Protein AF-A0AAW7R3R9-F1 (afdb_monomer)

Foldseek 3Di:
DKWKKKKKKWFPDQFDKAWKKWFWDPPKWFDPVDVDDFDQAFAPRDRFQWPDWDDDGGMTITTHPGDRGTGIGMGITIMDHPDQWTKTFMDGPDPTFMKIWMDIPPDPQIDIGGGTIDIGGDDD

Sequence (124 aa):
MEYTISFTFRTQSSQDKLSAELVFNAPNYISLTNNDAVQISGSMGATPPLDNLLVQKSQIQVQTHGATGGDTVSVRVSFSTSGSAIGGTMKLLGNTQASVHYQFAGYDNAGTINPGSFSIPLPN

Radius of gyration: 13.72 Å; Cα contacts (8 Å, |Δi|>4): 331; chains: 1; bounding box: 34×26×34 Å

pLDDT: mean 82.8, std 12.93, range [52.44, 97.56]

Solvent-accessible surface area (backbone atoms only — not comparable to full-atom values): 6626 Å² total; per-residue (Å²): 92,78,44,45,35,36,40,35,37,34,37,82,45,36,67,46,46,45,33,38,36,42,39,43,39,84,74,29,31,43,47,74,86,57,88,61,70,70,50,74,44,21,47,93,79,41,77,44,47,70,73,45,78,47,79,50,52,42,36,41,37,43,31,33,76,39,46,88,58,29,46,29,41,34,42,40,43,40,33,36,39,84,67,78,47,51,34,31,37,31,44,64,76,52,92,54,68,54,38,31,38,38,36,38,68,98,51,90,54,58,51,77,44,55,70,39,77,48,73,43,75,59,81,134

Mean predicted aligned error: 6.04 Å

Organism: Burkholderia gladioli (NCBI:txid28095)

Secondary structure (DSSP, 8-state):
-EEEEEEEEEESSTTSPPEEEEEEPTT-EE--SS--------GGGPPP-EEEEEEETTEEEEEE---TT--EEEEEEEEE-SSSEEEEEEEESSSS-EEEEEEETTSS-EEEE-SEEEEEEPP-

Nearest PDB structures (foldseek):
  6m3y-assembly1_A  TM=4.986E-01  e=2.524E-01  Lacticaseibacillus rhamnosus
  1r19-assembly2_B  TM=3.978E-01  e=2.058E-01  Staphylococcus epidermidis
  7a57-assembly1_C  TM=1.421E-01  e=7.753E-01  La Crosse virus L78
  6l7v-assembly1_A  TM=1.979E-01  e=4.865E+00  Trypanosoma cruzi strain CL Brener
  6l7w-assembly1_A  TM=1.476E-01  e=9.443E+00  Trypanosoma cruzi strain CL Brener

Structure (mmCIF, N/CA/C/O backbone):
data_AF-A0AAW7R3R9-F1
#
_entry.id   AF-A0AAW7R3R9-F1
#
loop_
_atom_site.group_PDB
_atom_site.id
_atom_site.type_symbol
_atom_site.label_atom_id
_atom_site.label_alt_id
_atom_site.label_comp_id
_atom_site.label_asym_id
_atom_site.label_entity_id
_atom_site.label_seq_id
_atom_site.pdbx_PDB_ins_code
_atom_site.Cartn_x
_atom_site.Cartn_y
_atom_site.Cartn_z
_atom_site.occupancy
_atom_site.B_iso_or_equiv
_atom_site.auth_seq_id
_atom_site.auth_comp_id
_atom_site.auth_asym_id
_atom_site.auth_atom_id
_atom_site.pdbx_PDB_model_num
ATOM 1 N N . MET A 1 1 ? -13.074 0.586 14.591 1.00 77.62 1 MET A N 1
ATOM 2 C CA . MET A 1 1 ? -13.714 -0.341 13.628 1.00 77.62 1 MET A CA 1
ATOM 3 C C . MET A 1 1 ? -12.620 -1.059 12.867 1.00 77.62 1 MET A C 1
ATOM 5 O O . MET A 1 1 ? -11.547 -0.478 12.719 1.00 77.62 1 MET A O 1
ATOM 9 N N . GLU A 1 2 ? -12.877 -2.289 12.427 1.00 85.31 2 GLU A N 1
ATOM 10 C CA . GLU A 1 2 ? -11.968 -3.021 11.544 1.00 85.31 2 GLU A CA 1
ATOM 11 C C . GLU A 1 2 ? -12.509 -3.013 10.114 1.00 85.31 2 GLU A C 1
ATOM 13 O O . GLU A 1 2 ? -13.698 -3.234 9.893 1.00 85.31 2 GLU A O 1
ATOM 18 N N . TYR A 1 3 ? -11.623 -2.753 9.159 1.00 89.00 3 TYR A N 1
ATOM 19 C CA . TYR A 1 3 ? -11.905 -2.757 7.731 1.00 89.00 3 TYR A CA 1
ATOM 20 C C . TYR A 1 3 ? -10.884 -3.631 7.023 1.00 89.00 3 TYR A C 1
ATOM 22 O O . TYR A 1 3 ? -9.691 -3.503 7.278 1.00 89.00 3 TYR A O 1
ATOM 30 N N . THR A 1 4 ? -11.306 -4.467 6.084 1.00 89.56 4 THR A N 1
ATOM 31 C CA . THR A 1 4 ? -10.358 -5.155 5.203 1.00 89.56 4 THR A CA 1
ATOM 32 C C . THR A 1 4 ? -10.105 -4.296 3.971 1.00 89.56 4 THR A C 1
ATOM 34 O O . THR A 1 4 ? -11.047 -3.878 3.300 1.00 89.56 4 THR A O 1
ATOM 37 N N . ILE A 1 5 ? -8.838 -4.026 3.659 1.00 90.56 5 ILE A N 1
ATOM 38 C CA . ILE A 1 5 ? -8.429 -3.152 2.552 1.00 90.56 5 ILE A CA 1
ATOM 39 C C . ILE A 1 5 ? -7.411 -3.884 1.689 1.00 90.56 5 ILE A C 1
ATOM 41 O O . ILE A 1 5 ? -6.467 -4.488 2.197 1.00 90.56 5 ILE A O 1
ATOM 45 N N . SER A 1 6 ? -7.596 -3.815 0.377 1.00 90.75 6 SER A N 1
ATOM 46 C CA . SER A 1 6 ? -6.632 -4.274 -0.619 1.00 90.75 6 SER A CA 1
ATOM 47 C C . SER A 1 6 ? -5.829 -3.087 -1.150 1.00 90.75 6 SER A C 1
ATOM 49 O O . SER A 1 6 ? -6.402 -2.187 -1.755 1.00 90.75 6 SER A O 1
ATOM 51 N N . PHE A 1 7 ? -4.509 -3.104 -0.961 1.00 91.06 7 PHE A N 1
ATOM 52 C CA . PHE A 1 7 ? -3.555 -2.154 -1.536 1.00 91.06 7 PHE A CA 1
ATOM 53 C C . PHE A 1 7 ? -2.854 -2.783 -2.740 1.00 91.06 7 PHE A C 1
ATOM 55 O O . PHE A 1 7 ? -2.131 -3.760 -2.588 1.00 91.06 7 PHE A O 1
ATOM 62 N N . THR A 1 8 ? -3.055 -2.232 -3.932 1.00 89.88 8 THR A N 1
ATOM 63 C CA . THR A 1 8 ? -2.432 -2.678 -5.182 1.00 89.88 8 THR A CA 1
ATOM 64 C C . THR A 1 8 ? -1.367 -1.682 -5.611 1.00 89.88 8 THR A C 1
ATOM 66 O O . THR A 1 8 ? -1.682 -0.606 -6.120 1.00 89.88 8 THR A O 1
ATOM 69 N N . PHE A 1 9 ? -0.106 -2.039 -5.424 1.00 88.81 9 PHE A N 1
ATOM 70 C CA . PHE A 1 9 ? 1.044 -1.262 -5.866 1.00 88.81 9 PHE A CA 1
ATOM 71 C C . PHE A 1 9 ? 1.239 -1.453 -7.368 1.00 88.81 9 PHE A C 1
ATOM 73 O O . PHE A 1 9 ? 1.183 -2.589 -7.835 1.00 88.81 9 PHE A O 1
ATOM 80 N N . ARG A 1 10 ? 1.434 -0.363 -8.116 1.00 83.88 10 ARG A N 1
ATOM 81 C CA . ARG A 1 10 ? 1.567 -0.376 -9.581 1.00 83.88 10 ARG A CA 1
ATOM 82 C C . ARG A 1 10 ? 2.657 0.587 -10.039 1.00 83.88 10 ARG A C 1
ATOM 84 O O . ARG A 1 10 ? 2.693 1.731 -9.577 1.00 83.88 10 ARG A O 1
ATOM 91 N N . THR A 1 11 ? 3.495 0.156 -10.975 1.00 81.31 11 THR A N 1
ATOM 92 C CA . THR A 1 11 ? 4.391 1.035 -11.744 1.00 81.31 11 THR A CA 1
ATOM 93 C C . THR A 1 11 ? 3.675 1.587 -12.977 1.00 81.31 11 THR A C 1
ATOM 95 O O . THR A 1 11 ? 2.671 1.034 -13.428 1.00 81.31 11 THR A O 1
ATOM 98 N N . GLN A 1 12 ? 4.169 2.699 -13.527 1.00 73.94 12 GLN A N 1
ATOM 99 C CA . GLN A 1 12 ? 3.644 3.237 -14.791 1.00 73.94 12 GLN A CA 1
ATOM 100 C C . GLN A 1 12 ? 4.100 2.433 -16.014 1.00 73.94 12 GLN A C 1
ATOM 102 O O . GLN A 1 12 ? 3.355 2.321 -16.985 1.00 73.94 12 GLN A O 1
ATOM 107 N N . SER A 1 13 ? 5.319 1.888 -15.975 1.00 70.56 13 SER A N 1
ATOM 108 C CA . SER A 1 13 ? 5.891 1.089 -17.056 1.00 70.56 13 SER A CA 1
ATOM 109 C C . SER A 1 13 ? 5.943 -0.383 -16.685 1.00 70.56 13 SER A C 1
ATOM 111 O O . SER A 1 13 ? 6.139 -0.768 -15.528 1.00 70.56 13 SER A O 1
ATOM 113 N N . SER A 1 14 ? 5.792 -1.209 -17.718 1.00 64.31 14 SER A N 1
ATOM 114 C CA . SER A 1 14 ? 5.808 -2.653 -17.609 1.00 64.31 14 SER A CA 1
ATOM 115 C C . SER A 1 14 ? 7.187 -3.282 -17.537 1.00 64.31 14 SER A C 1
ATOM 117 O O . SER A 1 14 ? 7.292 -4.494 -17.636 1.00 64.31 14 SER A O 1
ATOM 119 N N . GLN A 1 15 ? 8.239 -2.484 -17.428 1.00 68.44 15 GLN A N 1
ATOM 120 C CA . GLN A 1 15 ? 9.615 -2.970 -17.337 1.00 68.44 15 GLN A CA 1
ATOM 121 C C . GLN A 1 15 ? 10.320 -2.477 -16.074 1.00 68.44 15 GLN A C 1
ATOM 123 O O . GLN A 1 15 ? 11.473 -2.831 -15.828 1.00 68.44 15 GLN A O 1
ATOM 128 N N . ASP A 1 16 ? 9.636 -1.663 -15.273 1.00 76.00 16 ASP A N 1
ATOM 129 C CA . ASP A 1 16 ? 10.256 -1.004 -14.143 1.00 76.00 16 ASP A CA 1
ATOM 130 C C . ASP A 1 16 ? 10.150 -1.859 -12.885 1.00 76.00 16 ASP A C 1
ATOM 132 O O . ASP A 1 16 ? 9.121 -2.469 -12.599 1.00 76.00 16 ASP A O 1
ATOM 136 N N . LYS A 1 17 ? 11.204 -1.821 -12.070 1.00 79.75 17 LYS A N 1
ATOM 137 C CA . LYS A 1 17 ? 11.165 -2.400 -10.729 1.00 79.75 17 LYS A CA 1
ATOM 138 C C . LYS A 1 17 ? 10.267 -1.552 -9.832 1.00 79.75 17 LYS A C 1
ATOM 140 O O . LYS A 1 17 ? 10.503 -0.349 -9.676 1.00 79.75 17 LYS A O 1
ATOM 145 N N . LEU A 1 18 ? 9.286 -2.185 -9.199 1.00 83.06 18 LEU A N 1
ATOM 146 C CA . LEU A 1 18 ? 8.504 -1.606 -8.111 1.00 83.06 18 LEU A CA 1
ATOM 147 C C . LEU A 1 18 ? 9.306 -1.679 -6.806 1.00 83.06 18 LEU A C 1
ATOM 149 O O . LEU A 1 18 ? 9.697 -2.767 -6.383 1.00 83.06 18 LEU A O 1
ATOM 153 N N . SER A 1 19 ? 9.505 -0.532 -6.155 1.00 89.38 19 SER A N 1
ATOM 154 C CA . SER A 1 19 ? 10.042 -0.440 -4.795 1.00 89.38 19 SER A CA 1
ATOM 155 C C . SER A 1 19 ? 9.370 0.720 -4.060 1.00 89.38 19 SER A C 1
ATOM 157 O O . SER A 1 19 ? 9.624 1.890 -4.365 1.00 89.38 19 SER A O 1
ATOM 159 N N . ALA A 1 20 ? 8.456 0.404 -3.143 1.00 91.75 20 ALA A N 1
ATOM 160 C CA . ALA A 1 20 ? 7.600 1.387 -2.485 1.00 91.75 20 ALA A CA 1
ATOM 161 C C . ALA A 1 20 ? 7.231 0.980 -1.052 1.00 91.75 20 ALA A C 1
ATOM 163 O O . ALA A 1 20 ? 7.235 -0.196 -0.688 1.00 91.75 20 ALA A O 1
ATOM 164 N N . GLU A 1 21 ? 6.879 1.979 -0.252 1.00 94.50 21 GLU A N 1
ATOM 165 C CA . GLU A 1 21 ? 6.486 1.845 1.146 1.00 94.50 21 GLU A CA 1
ATOM 166 C C . GLU A 1 21 ? 5.223 2.668 1.424 1.00 94.50 21 GLU A C 1
ATOM 168 O O . GLU A 1 21 ? 5.128 3.830 1.033 1.00 94.50 21 GLU A O 1
ATOM 173 N N . LEU A 1 22 ? 4.273 2.077 2.145 1.00 95.19 22 LEU A N 1
ATOM 174 C CA . LEU A 1 22 ? 3.203 2.770 2.852 1.00 95.19 22 LEU A CA 1
ATOM 175 C C . LEU A 1 22 ? 3.509 2.741 4.344 1.00 95.19 22 LEU A C 1
ATOM 177 O O . LEU A 1 22 ? 3.695 1.668 4.917 1.00 95.19 22 LEU A O 1
ATOM 181 N N . VAL A 1 23 ? 3.503 3.909 4.976 1.00 96.12 23 VAL A N 1
ATOM 182 C CA . VAL A 1 23 ? 3.577 4.061 6.432 1.00 96.12 23 VAL A CA 1
ATOM 183 C C . VAL A 1 23 ? 2.272 4.665 6.916 1.00 96.12 23 VAL A C 1
ATOM 185 O O . VAL A 1 23 ? 1.838 5.687 6.390 1.00 96.12 23 VAL A O 1
ATOM 188 N N . PHE A 1 24 ? 1.651 4.054 7.918 1.00 94.12 24 PHE A N 1
ATOM 189 C CA . PHE A 1 24 ? 0.390 4.515 8.490 1.00 94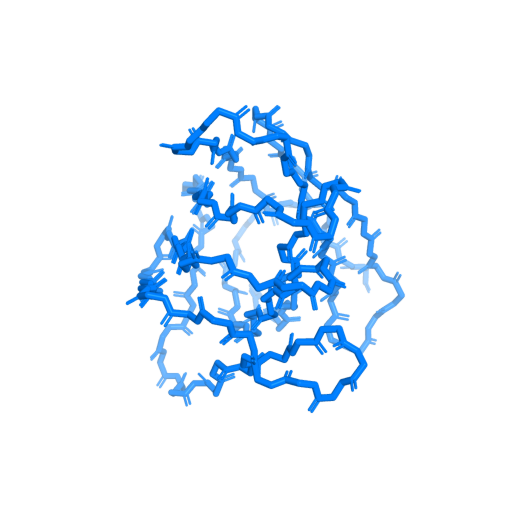.12 24 PHE A CA 1
ATOM 190 C C . PHE A 1 24 ? 0.641 5.308 9.774 1.00 94.12 24 PHE A C 1
ATOM 192 O O . PHE A 1 24 ? 1.422 4.898 10.633 1.00 94.12 24 PHE A O 1
ATOM 199 N N . ASN A 1 25 ? -0.041 6.444 9.911 1.00 92.25 25 ASN A N 1
ATOM 200 C CA . ASN A 1 25 ? 0.081 7.313 11.080 1.00 92.25 25 ASN A CA 1
ATOM 201 C C . ASN A 1 25 ? -0.924 6.897 12.155 1.00 92.25 25 ASN A C 1
ATOM 203 O O . ASN A 1 25 ? -2.072 6.585 11.838 1.00 92.25 25 ASN A O 1
ATOM 207 N N . ALA A 1 26 ? -0.544 6.972 13.431 1.00 84.69 26 ALA A N 1
ATOM 208 C CA . ALA A 1 26 ? -1.479 6.740 14.531 1.00 84.69 26 ALA A CA 1
ATOM 209 C C . ALA A 1 26 ? -2.745 7.626 14.391 1.00 84.69 26 ALA A C 1
ATOM 211 O O . ALA A 1 26 ? -2.634 8.777 13.963 1.00 84.69 26 ALA A O 1
ATOM 212 N N . PRO A 1 27 ? -3.945 7.119 14.733 1.00 87.38 27 PRO A N 1
ATOM 213 C CA . PRO A 1 27 ? -4.226 5.834 15.382 1.00 87.38 27 PRO A CA 1
ATOM 214 C C . PRO A 1 27 ? -4.453 4.661 14.403 1.00 87.38 27 PRO A C 1
ATOM 216 O O . PRO A 1 27 ? -5.057 3.663 14.782 1.00 87.38 27 PRO A O 1
ATOM 219 N N . ASN A 1 28 ? -4.007 4.770 13.151 1.00 88.00 28 ASN A N 1
ATOM 220 C CA . ASN A 1 28 ? -4.230 3.776 12.100 1.00 88.00 28 ASN A CA 1
ATOM 221 C C . ASN A 1 28 ? -3.220 2.623 12.209 1.00 88.00 28 ASN A C 1
ATOM 223 O O . ASN A 1 28 ? -2.013 2.872 12.207 1.00 88.00 28 ASN A O 1
ATOM 227 N N . TYR A 1 29 ? -3.687 1.374 12.288 1.00 89.25 29 TYR A N 1
ATOM 228 C CA . TYR A 1 29 ? -2.800 0.209 12.282 1.00 89.25 29 TYR A CA 1
ATOM 229 C C . TYR A 1 29 ? -3.415 -1.028 11.626 1.00 89.25 29 TYR A C 1
ATOM 231 O O . TYR A 1 29 ? -4.606 -1.307 11.734 1.00 89.25 29 TYR A O 1
ATOM 239 N N . ILE A 1 30 ? -2.555 -1.819 10.996 1.00 88.56 30 ILE A N 1
ATOM 240 C CA . ILE A 1 30 ? -2.861 -3.143 10.472 1.00 88.56 30 ILE A CA 1
ATOM 241 C C . ILE A 1 30 ? -3.068 -4.104 11.648 1.00 88.56 30 ILE A C 1
ATOM 243 O O . ILE A 1 30 ? -2.215 -4.229 12.534 1.00 88.56 30 ILE A O 1
ATOM 247 N N . SER A 1 31 ? -4.217 -4.775 11.649 1.00 85.75 31 SER A N 1
ATOM 248 C CA . SER A 1 31 ? -4.557 -5.850 12.576 1.00 85.75 31 SER A CA 1
ATOM 249 C C . SER A 1 31 ? -3.912 -7.137 12.055 1.00 85.75 31 SER A C 1
ATOM 251 O O . SER A 1 31 ? -4.386 -7.727 11.093 1.00 85.75 31 SER A O 1
ATOM 253 N N . LEU A 1 32 ? -2.795 -7.550 12.664 1.00 72.38 32 LEU A N 1
ATOM 254 C CA . LEU A 1 32 ? -2.083 -8.802 12.331 1.00 72.38 32 LEU A CA 1
ATOM 255 C C . LEU A 1 32 ? -2.638 -10.016 13.100 1.00 72.38 32 LEU A C 1
ATOM 257 O O . LEU A 1 32 ? -2.030 -11.081 13.127 1.00 72.38 32 LEU A O 1
ATOM 261 N N . THR A 1 33 ? -3.754 -9.825 13.802 1.00 65.19 33 THR A N 1
ATOM 262 C CA . THR A 1 33 ? -4.330 -10.777 14.760 1.00 65.19 33 THR A CA 1
ATOM 263 C C . THR A 1 33 ? -4.916 -12.006 14.072 1.00 65.19 33 THR A C 1
ATOM 265 O O . THR A 1 33 ? -4.856 -13.110 14.607 1.00 65.19 33 THR A O 1
ATOM 268 N N . ASN A 1 34 ? -5.423 -11.811 12.858 1.00 56.41 34 ASN A N 1
ATOM 269 C CA . ASN A 1 34 ? -5.791 -12.871 11.939 1.00 56.41 34 ASN A CA 1
ATOM 270 C C . ASN A 1 34 ? -4.684 -12.884 10.887 1.00 56.41 34 ASN A C 1
ATOM 272 O O . ASN A 1 34 ? -4.426 -11.842 10.293 1.00 56.41 34 ASN A O 1
ATOM 276 N N . ASN A 1 35 ? -3.978 -14.005 10.709 1.00 52.81 35 ASN A N 1
ATOM 277 C CA . ASN A 1 35 ? -2.945 -14.173 9.678 1.00 52.81 35 ASN A CA 1
ATOM 278 C C . ASN A 1 35 ? -3.571 -14.058 8.271 1.00 52.81 35 ASN A C 1
ATOM 280 O O . ASN A 1 35 ? -3.719 -15.056 7.564 1.00 52.81 35 ASN A O 1
ATOM 284 N N . ASP A 1 36 ? -3.994 -12.857 7.884 1.00 59.91 36 ASP A N 1
ATOM 285 C CA . ASP A 1 36 ? -4.674 -12.599 6.627 1.00 59.91 36 ASP A CA 1
ATOM 286 C C . ASP A 1 36 ? -3.698 -12.815 5.472 1.00 59.91 36 ASP A C 1
ATOM 288 O O . ASP A 1 36 ? -2.540 -12.388 5.495 1.00 59.91 36 ASP A O 1
ATOM 292 N N . ALA A 1 37 ? -4.171 -13.531 4.454 1.00 58.09 37 ALA A N 1
ATOM 293 C CA . ALA A 1 37 ? -3.344 -13.937 3.333 1.00 58.09 37 ALA A CA 1
ATOM 294 C C . ALA A 1 37 ? -2.904 -12.722 2.502 1.00 58.09 37 ALA A C 1
ATOM 296 O O . ALA A 1 37 ? -3.734 -11.997 1.946 1.00 58.09 37 ALA A O 1
ATOM 297 N N . VAL A 1 38 ? -1.590 -12.547 2.333 1.00 61.81 38 VAL A N 1
ATOM 298 C CA . VAL A 1 38 ? -1.061 -11.603 1.346 1.00 61.81 38 VAL A CA 1
ATOM 299 C C . VAL A 1 38 ? -1.145 -12.228 -0.046 1.00 61.81 38 VAL A C 1
ATOM 301 O O . VAL A 1 38 ? -0.503 -13.238 -0.328 1.00 61.81 38 VAL A O 1
ATOM 304 N N . GLN A 1 39 ? -1.950 -11.632 -0.925 1.00 63.66 39 GLN A N 1
ATOM 305 C CA . GLN A 1 39 ? -2.183 -12.131 -2.282 1.00 63.66 39 GLN A CA 1
ATOM 306 C C . GLN A 1 39 ? -1.303 -11.434 -3.318 1.00 63.66 39 GLN A C 1
ATOM 308 O O . GLN A 1 39 ? -1.689 -10.452 -3.950 1.00 63.66 39 GLN A O 1
ATOM 313 N N . ILE A 1 40 ? -0.128 -11.997 -3.562 1.00 63.94 40 ILE A N 1
ATOM 314 C CA . ILE A 1 40 ? 0.801 -11.491 -4.572 1.00 63.94 40 ILE A CA 1
ATOM 315 C C . ILE A 1 40 ? 0.284 -11.909 -5.962 1.00 63.94 40 ILE 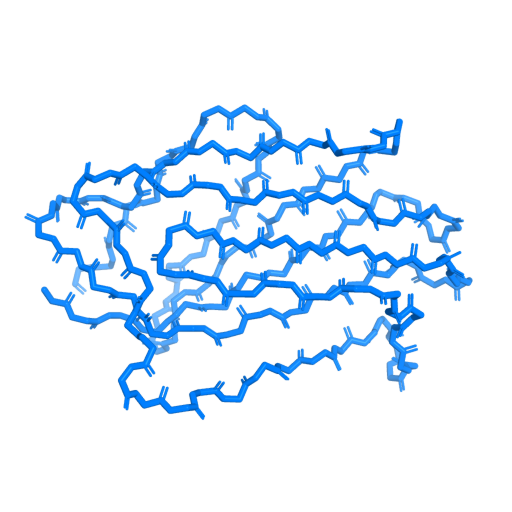A C 1
ATOM 317 O O . ILE A 1 40 ? 0.240 -13.093 -6.278 1.00 63.94 40 ILE A O 1
ATOM 321 N N . SER A 1 41 ? -0.145 -10.945 -6.783 1.00 60.09 41 SER A N 1
ATOM 322 C CA . SER A 1 41 ? -0.786 -11.189 -8.089 1.00 60.09 41 SER A CA 1
ATOM 323 C C . SER A 1 41 ? -0.147 -10.321 -9.161 1.00 60.09 41 SER A C 1
ATOM 325 O O . SER A 1 41 ? -0.135 -9.107 -8.987 1.00 60.09 41 SER A O 1
ATOM 327 N N . GLY A 1 42 ? 0.355 -10.899 -10.251 1.00 57.50 42 GLY A N 1
ATOM 328 C CA . GLY A 1 42 ? 0.968 -10.130 -11.336 1.00 57.50 42 GLY A CA 1
ATOM 329 C C . GLY A 1 42 ? -0.034 -9.781 -12.408 1.00 57.50 42 GLY A C 1
ATOM 330 O O . GLY A 1 42 ? -1.117 -10.370 -12.506 1.00 57.50 42 GLY A O 1
ATOM 331 N N . SER A 1 43 ? 0.325 -8.792 -13.215 1.00 55.28 43 SER A N 1
ATOM 332 C CA . SER A 1 43 ? -0.449 -8.466 -14.398 1.00 55.28 43 SER A CA 1
ATOM 333 C C . SER A 1 43 ? -0.506 -9.696 -15.315 1.00 55.28 43 SER A C 1
ATOM 335 O O . SER A 1 43 ? 0.480 -10.400 -15.524 1.00 55.28 43 SER A O 1
ATOM 337 N N . MET A 1 44 ? -1.701 -9.999 -15.829 1.00 55.91 44 MET A N 1
ATOM 338 C CA . MET A 1 44 ? -1.941 -11.105 -16.771 1.00 55.91 44 MET A CA 1
ATOM 339 C C . MET A 1 44 ? -1.615 -12.518 -16.246 1.00 55.91 44 MET A C 1
ATOM 341 O O . MET A 1 44 ? -1.274 -13.406 -17.023 1.00 55.91 44 MET A O 1
ATOM 345 N N . GLY A 1 45 ? -1.751 -12.760 -14.938 1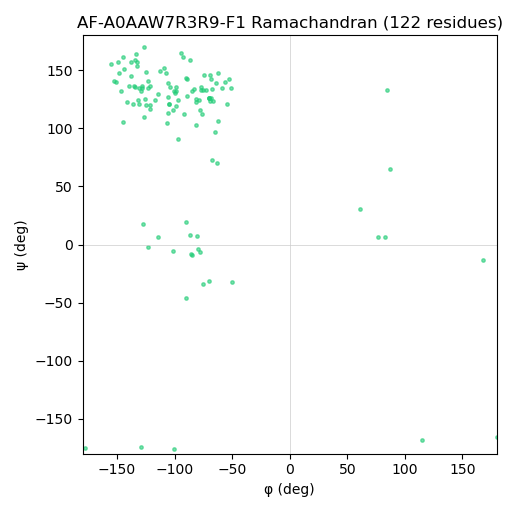.00 52.44 45 GLY A N 1
ATOM 346 C CA . GLY A 1 45 ? -1.632 -14.111 -14.373 1.00 52.44 45 GLY A CA 1
ATOM 347 C C . GLY A 1 45 ? -0.197 -14.629 -14.241 1.00 52.44 45 GLY A C 1
ATOM 348 O O . GLY A 1 45 ? -0.006 -15.778 -13.846 1.00 52.44 45 GLY A O 1
ATOM 349 N N . ALA A 1 46 ? 0.809 -13.794 -14.517 1.00 56.16 46 ALA A N 1
ATOM 350 C CA . ALA A 1 46 ? 2.188 -14.071 -14.136 1.00 56.16 46 ALA A CA 1
ATOM 351 C C . ALA A 1 46 ? 2.367 -13.864 -12.622 1.00 56.16 46 ALA A C 1
ATOM 353 O O . ALA A 1 46 ? 1.737 -12.992 -12.021 1.00 56.16 46 ALA A O 1
ATOM 354 N N . THR A 1 47 ? 3.226 -14.650 -11.976 1.00 59.34 47 THR A N 1
ATOM 355 C CA . THR A 1 47 ? 3.662 -14.336 -10.610 1.00 59.34 47 THR A CA 1
ATOM 356 C C . THR A 1 47 ? 4.528 -13.074 -10.673 1.00 59.34 47 THR A C 1
ATOM 358 O O . THR A 1 47 ? 5.487 -13.069 -11.447 1.00 59.34 47 THR A O 1
ATOM 361 N N . PRO A 1 48 ? 4.229 -12.007 -9.905 1.00 62.50 48 PRO A N 1
ATOM 362 C CA . PRO A 1 48 ? 5.105 -10.852 -9.824 1.00 62.50 48 PRO A CA 1
ATOM 363 C C . PRO A 1 48 ? 6.500 -11.302 -9.388 1.00 62.50 48 PRO A C 1
ATOM 365 O O . PRO A 1 48 ? 6.606 -12.123 -8.471 1.00 62.50 48 PRO A O 1
ATOM 368 N N . PRO A 1 49 ? 7.558 -10.739 -9.976 1.00 72.62 49 PRO A N 1
ATOM 369 C CA . PRO A 1 49 ? 8.943 -10.935 -9.564 1.00 72.62 49 PRO A CA 1
ATOM 370 C C . PRO A 1 49 ? 9.186 -10.289 -8.191 1.00 72.62 49 PRO A C 1
ATOM 372 O O . PRO A 1 49 ? 9.782 -9.220 -8.089 1.00 72.62 49 PRO A O 1
ATOM 375 N N . LEU A 1 50 ? 8.665 -10.874 -7.114 1.00 80.44 50 LEU A N 1
ATOM 376 C CA . LEU A 1 50 ? 8.762 -10.308 -5.771 1.00 80.44 50 LEU A CA 1
ATOM 377 C C . LEU A 1 50 ? 10.127 -10.629 -5.147 1.00 80.44 50 LEU A C 1
ATOM 379 O O . LEU A 1 50 ? 10.471 -11.798 -4.991 1.00 80.44 50 LEU A O 1
ATOM 383 N N . ASP A 1 51 ? 10.867 -9.593 -4.748 1.00 85.00 51 ASP A N 1
ATOM 384 C CA . ASP A 1 51 ? 12.108 -9.732 -3.972 1.00 85.00 51 ASP A CA 1
ATOM 385 C C . ASP A 1 51 ? 11.825 -9.722 -2.476 1.00 85.00 51 ASP A C 1
ATOM 387 O O . ASP A 1 51 ? 12.365 -10.525 -1.718 1.00 85.00 51 ASP A O 1
ATOM 391 N N . ASN A 1 52 ? 10.988 -8.779 -2.041 1.00 85.38 52 ASN A N 1
ATOM 392 C CA . ASN A 1 52 ? 10.691 -8.581 -0.635 1.00 85.38 52 ASN A CA 1
ATOM 393 C C . ASN A 1 52 ? 9.284 -8.015 -0.444 1.00 85.38 52 ASN A C 1
ATOM 395 O O . ASN A 1 52 ? 8.847 -7.107 -1.155 1.00 85.38 52 ASN A O 1
ATOM 399 N N . LEU A 1 53 ? 8.604 -8.525 0.576 1.00 87.81 53 LEU A N 1
ATOM 400 C CA . LEU A 1 53 ? 7.350 -7.999 1.081 1.00 87.81 53 LEU A CA 1
ATOM 401 C C . LEU A 1 53 ? 7.428 -7.987 2.603 1.00 87.81 53 LEU A C 1
ATOM 403 O O . LEU A 1 53 ? 7.568 -9.033 3.237 1.00 87.81 53 LEU A O 1
ATOM 407 N N . LEU A 1 54 ? 7.273 -6.802 3.178 1.00 89.12 54 LEU A N 1
ATOM 408 C CA . LEU A 1 54 ? 7.186 -6.609 4.615 1.00 89.12 54 LEU A CA 1
ATOM 409 C C . LEU A 1 54 ? 5.816 -6.025 4.953 1.00 89.12 54 LEU A C 1
ATOM 411 O O . LEU A 1 54 ? 5.443 -4.968 4.448 1.00 89.12 54 LEU A O 1
ATOM 415 N N . VAL A 1 55 ? 5.084 -6.703 5.834 1.00 88.56 55 VAL A N 1
ATOM 416 C CA . VAL A 1 55 ? 3.824 -6.214 6.402 1.00 88.56 55 VAL A CA 1
ATOM 417 C C . VAL A 1 55 ? 3.988 -6.162 7.915 1.00 88.56 55 VAL A C 1
ATOM 419 O O . VAL A 1 55 ? 4.213 -7.180 8.565 1.00 88.56 55 VAL A O 1
ATOM 422 N N . GLN A 1 56 ? 3.906 -4.961 8.475 1.00 89.69 56 GLN A N 1
ATOM 423 C CA . GLN A 1 56 ? 3.979 -4.699 9.909 1.00 89.69 56 GLN A CA 1
ATOM 424 C C . GLN A 1 56 ? 2.765 -3.886 10.351 1.00 89.69 56 GLN A C 1
ATOM 426 O O . GLN A 1 56 ? 2.024 -3.337 9.540 1.00 89.69 56 GLN A O 1
ATOM 431 N N . LYS A 1 57 ? 2.592 -3.745 11.667 1.00 89.38 57 LYS A N 1
ATOM 432 C CA . LYS A 1 57 ? 1.456 -3.041 12.277 1.00 89.38 57 LYS A CA 1
ATOM 433 C C . LYS A 1 57 ? 1.199 -1.640 11.698 1.00 89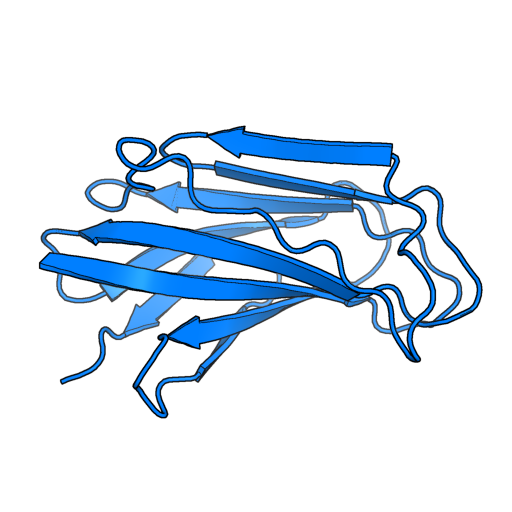.38 57 LYS A C 1
ATOM 435 O O . LYS A 1 57 ? 0.054 -1.218 11.634 1.00 89.38 57 LYS A O 1
ATOM 440 N N . SER A 1 58 ? 2.224 -0.911 11.271 1.00 91.69 58 SER A N 1
ATOM 441 C CA . SER A 1 58 ? 2.086 0.449 10.728 1.00 91.69 58 SER A CA 1
ATOM 442 C C . SER A 1 58 ? 2.749 0.622 9.364 1.00 91.69 58 SER A C 1
ATOM 444 O O . SER A 1 58 ? 3.006 1.754 8.961 1.00 91.69 58 SER A O 1
ATOM 446 N N . GLN A 1 59 ? 3.054 -0.467 8.655 1.00 92.69 59 GLN A N 1
ATOM 447 C CA . GLN A 1 59 ? 3.864 -0.393 7.442 1.00 92.69 59 GLN A CA 1
ATOM 448 C C . GLN A 1 59 ? 3.544 -1.524 6.464 1.00 92.69 59 GLN A C 1
ATOM 450 O O . GLN A 1 59 ? 3.379 -2.675 6.866 1.00 92.69 59 GLN A O 1
ATOM 455 N N . ILE A 1 60 ? 3.530 -1.198 5.173 1.00 92.56 60 ILE A N 1
ATOM 456 C CA . ILE A 1 60 ? 3.639 -2.165 4.078 1.00 92.56 60 ILE A CA 1
ATOM 457 C C . ILE A 1 60 ? 4.788 -1.713 3.184 1.00 92.56 60 ILE A C 1
ATOM 459 O O . ILE A 1 60 ? 4.772 -0.590 2.689 1.00 92.56 60 ILE A O 1
ATOM 463 N N . GLN A 1 61 ? 5.762 -2.578 2.942 1.00 92.62 61 GLN A N 1
ATOM 464 C CA . GLN A 1 61 ? 6.855 -2.333 2.007 1.00 92.62 61 GLN A CA 1
ATOM 465 C C . GLN A 1 61 ? 6.880 -3.444 0.963 1.00 92.62 61 GLN A C 1
ATOM 467 O O . GLN A 1 61 ? 6.778 -4.625 1.298 1.00 92.62 61 GLN A O 1
ATOM 472 N N . VAL A 1 62 ? 7.027 -3.058 -0.300 1.00 89.25 62 VAL A N 1
ATOM 473 C CA . VAL A 1 62 ? 7.058 -3.968 -1.445 1.00 89.25 62 VAL A CA 1
ATOM 474 C C . VAL A 1 62 ? 8.278 -3.659 -2.295 1.00 89.25 62 VAL A C 1
ATOM 476 O O . VAL A 1 62 ? 8.509 -2.503 -2.652 1.00 89.25 62 VAL A O 1
ATOM 479 N N . GLN A 1 63 ? 9.018 -4.701 -2.662 1.00 88.75 63 GLN A N 1
ATOM 480 C CA . GLN A 1 63 ? 10.121 -4.638 -3.608 1.00 88.75 63 GLN A CA 1
ATOM 481 C C . GLN A 1 63 ? 10.041 -5.800 -4.597 1.00 88.75 63 GLN A C 1
ATOM 483 O O . GLN A 1 63 ? 9.819 -6.949 -4.217 1.00 88.75 63 GLN A O 1
ATOM 488 N N . THR A 1 64 ? 10.268 -5.498 -5.868 1.00 83.94 64 THR A N 1
ATOM 489 C CA . THR A 1 64 ? 10.269 -6.462 -6.973 1.00 83.94 64 THR A CA 1
ATOM 490 C C . THR A 1 64 ? 11.594 -6.400 -7.741 1.00 83.94 64 TH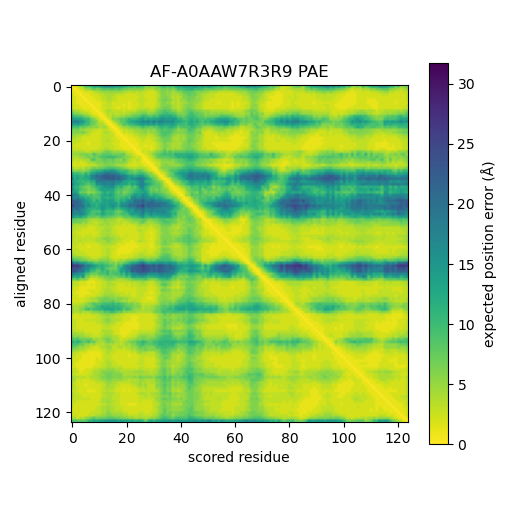R A C 1
ATOM 492 O O . THR A 1 64 ? 12.178 -5.316 -7.855 1.00 83.94 64 THR A O 1
ATOM 495 N N . HIS A 1 65 ? 12.058 -7.520 -8.312 1.00 76.00 65 HIS A N 1
ATOM 496 C CA . HIS A 1 65 ? 13.257 -7.525 -9.169 1.00 76.00 65 HIS A CA 1
ATOM 497 C C . HIS A 1 65 ? 12.985 -7.043 -10.598 1.00 76.00 65 HIS A C 1
ATOM 499 O O . HIS A 1 65 ? 13.947 -6.850 -11.349 1.00 76.00 65 HIS A O 1
ATOM 505 N N . GLY A 1 66 ? 11.721 -6.764 -10.930 1.00 63.03 66 GLY A N 1
ATOM 506 C CA . GLY A 1 66 ? 11.249 -6.322 -12.239 1.00 63.03 66 GLY A CA 1
ATOM 507 C C . GLY A 1 66 ? 11.000 -7.489 -13.188 1.00 63.03 66 GLY A C 1
ATOM 508 O O . GLY A 1 66 ? 11.830 -8.389 -13.323 1.00 63.03 66 GLY A O 1
ATOM 509 N N . ALA A 1 67 ? 9.849 -7.465 -13.851 1.00 56.56 67 ALA A N 1
ATOM 510 C CA . ALA A 1 67 ? 9.481 -8.392 -14.910 1.00 56.56 67 ALA A CA 1
ATOM 511 C C . ALA A 1 67 ? 8.813 -7.613 -16.032 1.00 56.56 67 ALA A C 1
ATOM 513 O O . ALA A 1 67 ? 8.265 -6.528 -15.851 1.00 56.56 67 ALA A O 1
ATOM 514 N N . THR A 1 68 ? 8.860 -8.200 -17.221 1.00 53.16 68 THR A N 1
ATOM 515 C CA . THR A 1 68 ? 8.108 -7.748 -18.384 1.00 53.16 68 THR A CA 1
ATOM 516 C C . THR A 1 68 ? 6.608 -7.901 -18.118 1.00 53.16 68 THR A C 1
ATOM 518 O O . THR A 1 68 ? 6.072 -8.989 -18.302 1.00 53.16 68 THR A O 1
ATOM 521 N N . GLY A 1 69 ? 5.909 -6.846 -17.694 1.00 52.94 69 GLY A N 1
ATOM 522 C CA . GLY A 1 69 ? 4.449 -6.896 -17.582 1.00 52.94 69 GLY A CA 1
ATOM 523 C C . GLY A 1 69 ? 3.707 -5.780 -16.846 1.00 52.94 69 GLY A C 1
ATOM 524 O O . GLY A 1 69 ? 2.495 -5.699 -17.011 1.00 52.94 69 GLY A O 1
ATOM 525 N N . GLY A 1 70 ? 4.344 -4.894 -16.083 1.00 58.19 70 GLY A N 1
ATOM 526 C CA . GLY A 1 70 ? 3.601 -3.863 -15.327 1.00 58.19 70 GLY A CA 1
ATOM 527 C C . GLY A 1 70 ? 3.199 -4.438 -13.999 1.00 58.19 70 GLY A C 1
ATOM 528 O O . GLY A 1 70 ? 2.020 -4.668 -13.737 1.00 58.19 70 GLY A O 1
ATOM 529 N N . ASP A 1 71 ? 4.235 -4.733 -13.218 1.00 64.44 71 ASP A N 1
ATOM 530 C CA . ASP A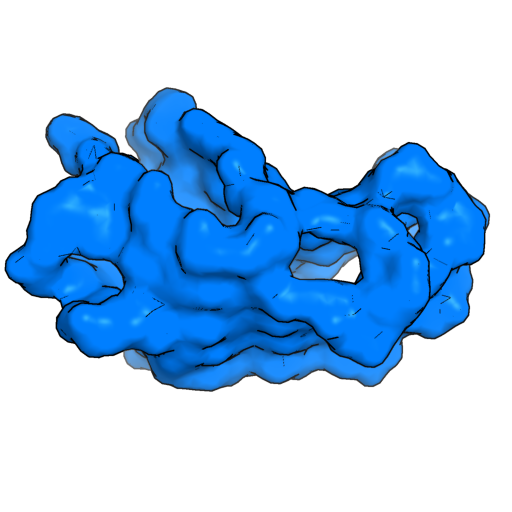 1 71 ? 4.133 -5.476 -11.983 1.00 64.44 71 ASP A CA 1
ATOM 531 C C . ASP A 1 71 ? 3.119 -4.813 -11.061 1.00 64.44 71 ASP A C 1
ATOM 533 O O . ASP A 1 71 ? 3.224 -3.644 -10.674 1.00 64.44 71 ASP A O 1
ATOM 537 N N . THR A 1 72 ? 2.112 -5.602 -10.713 1.00 75.19 72 THR A N 1
ATOM 538 C CA . THR A 1 72 ? 1.184 -5.269 -9.653 1.00 75.19 72 THR A CA 1
ATOM 539 C C . THR A 1 72 ? 1.509 -6.133 -8.453 1.00 75.19 72 THR A C 1
ATOM 541 O O . THR A 1 72 ? 1.789 -7.317 -8.600 1.00 75.19 72 THR A O 1
ATOM 544 N N . VAL A 1 73 ? 1.473 -5.572 -7.253 1.00 81.81 73 VAL A N 1
ATOM 545 C CA . VAL A 1 73 ? 1.499 -6.371 -6.023 1.00 81.81 73 VAL A CA 1
ATOM 546 C C . VAL A 1 73 ? 0.292 -5.965 -5.211 1.00 81.81 73 VAL A C 1
ATOM 548 O O . VAL A 1 73 ? 0.142 -4.792 -4.884 1.00 81.81 73 VAL A O 1
ATOM 551 N N . SER A 1 74 ? -0.586 -6.921 -4.921 1.00 85.81 74 SER A N 1
ATOM 552 C CA . SER A 1 74 ? -1.762 -6.685 -4.090 1.00 85.81 74 SER A CA 1
ATOM 553 C C . SER A 1 74 ? -1.505 -7.183 -2.673 1.00 85.81 74 SER A C 1
ATOM 555 O O . SER A 1 74 ? -1.020 -8.286 -2.454 1.00 85.81 74 SER A O 1
ATOM 557 N N . VAL A 1 75 ? -1.824 -6.362 -1.685 1.00 86.19 75 VAL A N 1
ATOM 558 C CA . VAL A 1 75 ? -1.689 -6.689 -0.268 1.00 86.19 75 VAL A CA 1
ATOM 559 C C . VAL A 1 75 ? -3.040 -6.434 0.376 1.00 86.19 75 VAL A C 1
ATOM 561 O O . VAL A 1 75 ? -3.479 -5.290 0.463 1.00 86.19 75 VAL A O 1
ATOM 564 N N . ARG A 1 76 ? -3.735 -7.502 0.772 1.00 88.06 76 ARG A N 1
ATOM 565 C CA . ARG A 1 76 ? -5.006 -7.414 1.495 1.00 88.06 76 ARG A CA 1
ATOM 566 C C . ARG A 1 76 ? -4.731 -7.552 2.986 1.00 88.06 76 ARG A C 1
ATOM 568 O O . ARG A 1 76 ? -4.118 -8.529 3.396 1.00 88.06 76 ARG A O 1
ATOM 575 N N . VAL A 1 77 ? -5.172 -6.577 3.771 1.00 87.25 77 VAL A N 1
ATOM 576 C CA . VAL A 1 77 ? -4.951 -6.532 5.220 1.00 87.25 77 VAL A CA 1
ATOM 577 C C . VAL A 1 77 ? -6.205 -6.074 5.945 1.00 87.25 77 VAL A C 1
ATOM 579 O O . VAL A 1 77 ? -6.933 -5.208 5.453 1.00 87.25 77 VAL A O 1
ATOM 582 N N . SER A 1 78 ? -6.434 -6.620 7.134 1.00 88.94 78 SER A N 1
ATOM 583 C CA . SER A 1 78 ? -7.378 -6.048 8.089 1.00 88.94 78 SER A CA 1
ATOM 584 C C . SER A 1 78 ? -6.757 -4.842 8.783 1.00 88.94 78 SER A C 1
ATOM 586 O O . SER A 1 78 ? -5.593 -4.842 9.184 1.00 88.94 78 SER A O 1
ATOM 588 N N . PHE A 1 79 ? -7.535 -3.779 8.902 1.00 88.06 79 PHE A N 1
ATOM 589 C CA . PHE A 1 79 ? -7.074 -2.467 9.301 1.00 88.06 79 PHE A CA 1
ATOM 590 C C . PHE A 1 79 ? -7.971 -1.919 10.403 1.00 88.06 79 PHE A C 1
ATOM 592 O O . PHE A 1 79 ? -9.176 -1.756 10.217 1.00 88.06 79 PHE A O 1
ATOM 599 N N . SER A 1 80 ? -7.378 -1.623 11.553 1.00 88.06 80 SER A N 1
ATOM 600 C CA . SER A 1 80 ? -8.057 -1.010 12.683 1.00 88.06 80 SER A CA 1
ATOM 601 C C . SER A 1 80 ? -7.784 0.488 12.700 1.00 88.06 80 SER A C 1
ATOM 603 O O . SER A 1 80 ? -6.647 0.954 12.574 1.00 88.06 80 SER A O 1
ATOM 605 N N . THR A 1 81 ? -8.850 1.260 12.867 1.00 86.00 81 THR A N 1
ATOM 606 C CA . THR A 1 81 ? -8.758 2.702 13.076 1.00 86.00 81 THR A CA 1
ATOM 607 C C . THR A 1 81 ? -9.828 3.190 14.045 1.00 86.00 81 THR A C 1
ATOM 609 O O . THR A 1 81 ? -10.915 2.608 14.173 1.00 86.00 81 THR A O 1
ATOM 612 N N . SER A 1 82 ? -9.490 4.268 14.751 1.00 82.25 82 SER A N 1
ATOM 613 C CA . SER A 1 82 ? -10.383 5.025 15.630 1.00 82.25 82 SER A CA 1
ATOM 614 C C . SER A 1 82 ? -10.647 6.451 15.124 1.00 82.25 82 SER A C 1
ATOM 616 O O . SER A 1 82 ? -11.235 7.244 15.854 1.00 82.25 82 SER A O 1
ATOM 618 N N . GLY A 1 83 ? -10.177 6.799 13.920 1.00 80.12 83 GLY A N 1
ATOM 619 C CA . GLY A 1 83 ? -10.402 8.100 13.281 1.00 80.12 83 GLY A CA 1
ATOM 620 C C . GLY A 1 83 ? -11.505 8.064 12.218 1.00 80.12 83 GLY A C 1
ATOM 621 O O . GLY A 1 83 ? -12.141 7.038 12.002 1.00 80.12 83 GLY A O 1
ATOM 622 N N . SER A 1 84 ? -11.707 9.190 11.528 1.00 87.00 84 SER A N 1
ATOM 623 C CA . SER A 1 84 ? -12.622 9.312 10.378 1.00 87.00 84 SER A CA 1
ATOM 624 C C . SER A 1 84 ? -11.986 8.923 9.034 1.00 87.00 84 SER A C 1
ATOM 626 O O . SER A 1 84 ? -12.677 8.847 8.020 1.00 87.00 84 SER A O 1
ATOM 628 N N . ALA A 1 85 ? -10.670 8.696 9.012 1.00 92.12 85 ALA A N 1
ATOM 629 C CA . ALA A 1 85 ? -9.900 8.361 7.819 1.00 92.12 85 ALA A CA 1
ATOM 630 C C . ALA A 1 85 ? -8.625 7.585 8.180 1.00 92.12 85 ALA A C 1
ATOM 632 O O . ALA A 1 85 ? -8.081 7.736 9.280 1.00 92.12 85 ALA A O 1
ATOM 633 N N . ILE A 1 86 ? -8.117 6.806 7.224 1.00 93.19 86 ILE A N 1
ATOM 634 C CA . ILE A 1 86 ? -6.808 6.152 7.305 1.00 93.19 86 ILE A CA 1
ATOM 635 C C . ILE A 1 86 ? -5.771 7.071 6.669 1.00 93.19 86 ILE A C 1
ATOM 637 O O . ILE A 1 86 ? -5.782 7.307 5.463 1.00 93.19 86 ILE A O 1
ATOM 641 N N . GLY A 1 87 ? -4.879 7.600 7.498 1.00 94.25 87 GLY A N 1
ATOM 642 C CA . GLY A 1 87 ? -3.835 8.532 7.090 1.00 94.25 87 GLY A CA 1
ATOM 643 C C . GLY A 1 87 ? -2.447 7.909 7.142 1.00 94.25 87 GLY A C 1
ATOM 644 O O . GLY A 1 87 ? -2.169 7.029 7.964 1.00 94.25 87 GLY A O 1
ATOM 645 N N . GLY A 1 88 ? -1.557 8.410 6.295 1.00 95.94 88 GLY A N 1
ATOM 646 C CA . GLY A 1 88 ? -0.189 7.925 6.219 1.00 95.94 88 GLY A CA 1
ATOM 647 C C . GLY A 1 88 ? 0.644 8.651 5.174 1.00 95.94 88 GLY A C 1
ATOM 648 O O . GLY A 1 88 ? 0.253 9.702 4.664 1.00 95.94 88 GLY A O 1
ATOM 649 N N . THR A 1 89 ? 1.786 8.057 4.851 1.00 97.56 89 THR A N 1
ATOM 650 C CA . THR A 1 89 ? 2.707 8.528 3.818 1.00 97.56 89 THR A CA 1
ATOM 651 C C . THR A 1 89 ? 3.076 7.375 2.899 1.00 97.56 89 THR A C 1
ATOM 653 O O . THR A 1 89 ? 3.412 6.285 3.362 1.00 97.56 89 THR A O 1
ATOM 656 N N . MET A 1 90 ? 3.047 7.625 1.596 1.00 95.75 90 MET A N 1
ATOM 657 C CA . MET A 1 90 ? 3.583 6.742 0.570 1.00 95.75 90 MET A CA 1
ATOM 658 C C . MET A 1 90 ? 4.962 7.247 0.147 1.00 95.75 90 MET A C 1
ATOM 660 O O . MET A 1 90 ? 5.130 8.433 -0.147 1.00 95.75 90 MET A O 1
ATOM 664 N N . LYS A 1 91 ? 5.956 6.359 0.124 1.00 95.00 91 LYS A N 1
ATOM 665 C CA . LYS A 1 91 ? 7.317 6.660 -0.326 1.00 95.00 91 LYS A CA 1
ATOM 666 C C . LYS A 1 91 ? 7.726 5.733 -1.457 1.00 95.00 91 LYS A C 1
ATOM 668 O O . LYS A 1 91 ? 7.484 4.528 -1.409 1.00 95.00 91 LYS A O 1
ATOM 673 N N . LEU A 1 92 ? 8.426 6.301 -2.431 1.00 91.06 92 LEU A N 1
ATOM 674 C CA . LEU A 1 92 ? 9.202 5.536 -3.396 1.00 91.06 92 LEU A CA 1
ATOM 675 C C . LEU A 1 92 ? 10.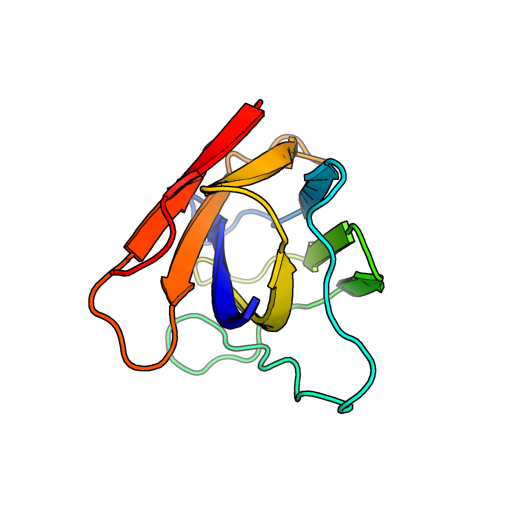570 5.247 -2.784 1.00 91.06 92 LEU A C 1
ATOM 677 O O . LEU A 1 92 ? 11.213 6.145 -2.242 1.00 91.06 92 LEU A O 1
ATOM 681 N N . LEU A 1 93 ? 10.998 3.992 -2.858 1.00 89.06 93 LEU A N 1
ATOM 682 C CA . LEU A 1 93 ? 12.317 3.561 -2.391 1.00 89.06 93 LEU A CA 1
ATOM 683 C C . LEU A 1 93 ? 13.306 3.377 -3.555 1.00 89.06 93 LEU A C 1
ATOM 685 O O . LEU A 1 93 ? 14.485 3.117 -3.333 1.00 89.06 93 LEU A O 1
ATOM 689 N N . GLY A 1 94 ? 12.826 3.520 -4.793 1.00 82.69 94 GLY A N 1
ATOM 690 C CA . GLY A 1 94 ? 13.627 3.579 -6.014 1.00 82.69 94 GLY A CA 1
ATOM 691 C C . GLY A 1 94 ? 13.259 4.789 -6.876 1.00 82.69 94 GLY A C 1
ATOM 692 O O . GLY A 1 94 ? 12.445 5.621 -6.486 1.00 82.69 94 GLY A O 1
ATOM 693 N N . ASN A 1 95 ? 13.843 4.868 -8.073 1.00 80.19 95 ASN A N 1
ATOM 694 C CA . ASN A 1 95 ? 13.647 5.996 -8.999 1.00 80.19 95 ASN A CA 1
ATOM 695 C C . ASN A 1 95 ? 12.395 5.857 -9.885 1.00 80.19 95 ASN A C 1
ATOM 697 O O . ASN A 1 95 ? 12.027 6.787 -10.599 1.00 80.19 95 ASN A O 1
ATOM 701 N N . THR A 1 96 ? 11.760 4.688 -9.857 1.00 81.88 96 THR A N 1
ATOM 702 C CA . THR A 1 96 ? 10.564 4.369 -10.635 1.00 81.88 96 THR A CA 1
ATOM 703 C C . THR A 1 96 ? 9.340 5.081 -10.075 1.00 81.88 96 THR A C 1
ATOM 705 O O . THR A 1 96 ? 9.059 4.985 -8.879 1.00 81.88 96 THR A O 1
ATOM 708 N N . GLN A 1 97 ? 8.544 5.711 -10.941 1.00 85.19 97 GLN A N 1
ATOM 709 C CA . GLN A 1 97 ? 7.234 6.218 -10.542 1.00 85.19 97 GLN A CA 1
ATOM 710 C C . GLN A 1 97 ? 6.267 5.058 -10.274 1.00 85.19 97 GLN A C 1
ATOM 712 O O . GLN A 1 97 ? 5.998 4.230 -11.148 1.00 85.19 97 GLN A O 1
ATOM 717 N N . ALA A 1 98 ? 5.709 5.032 -9.066 1.00 85.81 98 ALA A N 1
ATOM 718 C CA . ALA A 1 98 ? 4.685 4.081 -8.667 1.00 85.81 98 ALA A CA 1
ATOM 719 C C . ALA A 1 98 ? 3.526 4.786 -7.957 1.00 85.81 98 ALA A C 1
ATOM 721 O O . ALA A 1 98 ? 3.678 5.868 -7.387 1.00 85.81 98 ALA A O 1
ATOM 722 N N . SER A 1 99 ? 2.368 4.141 -7.981 1.00 90.31 99 SER A N 1
ATOM 723 C CA . SER A 1 99 ? 1.174 4.540 -7.238 1.00 90.31 99 SER A CA 1
ATOM 724 C C . SER A 1 99 ? 0.572 3.320 -6.548 1.00 90.31 99 SER A C 1
ATOM 726 O O . SER A 1 99 ? 0.900 2.178 -6.885 1.00 90.31 99 SER A O 1
ATOM 728 N N . VAL A 1 100 ? -0.303 3.552 -5.575 1.00 92.75 100 VAL A N 1
ATOM 729 C CA . VAL A 1 100 ? -1.034 2.476 -4.905 1.00 92.75 100 VAL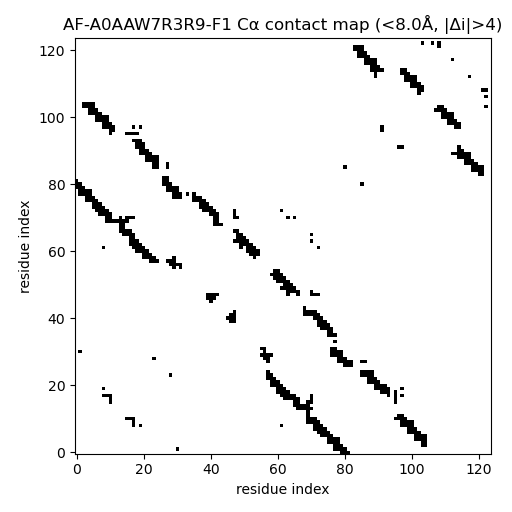 A CA 1
ATOM 730 C C . VAL A 1 100 ? -2.524 2.692 -5.065 1.00 92.75 100 VAL A C 1
ATOM 732 O O . VAL A 1 100 ? -3.061 3.687 -4.596 1.00 92.75 100 VAL A O 1
ATOM 735 N N . HIS A 1 101 ? -3.214 1.746 -5.683 1.00 93.81 101 HIS A N 1
ATOM 736 C CA . HIS A 1 101 ? -4.669 1.716 -5.658 1.00 93.81 101 HIS A CA 1
ATOM 737 C C . HIS A 1 101 ? -5.149 1.043 -4.369 1.00 93.81 101 HIS A C 1
ATOM 739 O O . HIS A 1 101 ? -4.636 -0.016 -4.020 1.00 93.81 101 HIS A O 1
ATOM 745 N N . TYR A 1 102 ? -6.118 1.617 -3.665 1.00 94.56 102 TYR A N 1
ATOM 746 C CA . TYR A 1 102 ? -6.761 0.973 -2.520 1.00 94.56 102 TYR A CA 1
ATOM 747 C C . TYR A 1 102 ? -8.219 0.648 -2.837 1.00 94.56 102 TYR A C 1
ATOM 749 O O . TYR A 1 102 ? -8.866 1.400 -3.564 1.00 94.56 102 TYR A O 1
ATOM 757 N N . GLN A 1 103 ? -8.739 -0.426 -2.245 1.00 93.94 103 GLN A N 1
ATOM 758 C CA . GLN A 1 103 ? -10.166 -0.740 -2.239 1.00 93.94 103 GLN A CA 1
ATOM 759 C C . GLN A 1 103 ? -10.569 -1.440 -0.938 1.00 93.94 103 GLN A C 1
ATOM 761 O O . GLN A 1 103 ? -9.915 -2.396 -0.512 1.00 93.94 103 GLN A O 1
ATOM 766 N N . PHE A 1 104 ? -11.649 -0.970 -0.317 1.00 93.25 104 PHE A N 1
ATOM 767 C CA . PHE A 1 104 ? -12.249 -1.609 0.853 1.00 93.25 104 PHE A CA 1
ATOM 768 C C . PHE A 1 104 ? -13.033 -2.861 0.436 1.00 93.25 104 PHE A C 1
ATOM 770 O O . PHE A 1 104 ? -13.812 -2.841 -0.514 1.00 93.25 104 PHE A O 1
ATOM 777 N N . ALA A 1 105 ? -12.840 -3.974 1.139 1.00 90.00 105 ALA A N 1
ATOM 778 C CA . ALA A 1 105 ? -13.552 -5.212 0.847 1.00 90.00 105 ALA A CA 1
ATOM 779 C C . ALA A 1 105 ? -15.034 -5.079 1.223 1.00 90.00 105 ALA A C 1
ATOM 781 O O . ALA A 1 105 ? -15.351 -4.760 2.364 1.00 90.00 105 ALA A O 1
ATOM 782 N N . GLY A 1 106 ? -15.929 -5.356 0.272 1.00 90.31 106 GLY A N 1
ATOM 783 C CA . GLY A 1 106 ? -17.376 -5.223 0.473 1.00 90.31 106 GLY A CA 1
ATOM 784 C C . GLY A 1 106 ? -17.919 -3.804 0.282 1.00 90.31 106 GLY A C 1
ATOM 785 O O . GLY A 1 106 ? -19.105 -3.595 0.515 1.00 90.31 106 GLY A O 1
ATOM 786 N N . TYR A 1 107 ? -17.088 -2.856 -0.166 1.00 91.94 107 TYR A N 1
ATOM 787 C CA . TYR A 1 107 ? -17.482 -1.470 -0.421 1.00 91.94 107 TYR A CA 1
ATOM 788 C C . TYR A 1 107 ? -16.973 -0.994 -1.788 1.00 91.94 107 TYR A C 1
ATOM 790 O O . TYR A 1 107 ? -15.927 -1.434 -2.272 1.00 91.94 107 TYR A O 1
ATOM 798 N N . ASP A 1 108 ? -17.669 -0.020 -2.374 1.00 90.12 108 ASP A N 1
ATOM 799 C CA . ASP A 1 108 ? -17.229 0.652 -3.606 1.00 90.12 108 ASP A CA 1
ATOM 800 C C . ASP A 1 108 ? -16.131 1.701 -3.346 1.00 90.12 108 ASP A C 1
ATOM 802 O O . ASP A 1 108 ? -15.549 2.255 -4.278 1.00 90.12 108 ASP A O 1
ATOM 806 N N . ASN A 1 109 ? -15.819 1.972 -2.072 1.00 93.50 109 ASN A N 1
ATOM 807 C CA . ASN A 1 109 ? -14.772 2.898 -1.661 1.00 93.50 109 ASN A CA 1
ATOM 808 C C . ASN A 1 109 ? -13.402 2.419 -2.155 1.00 93.50 109 ASN A C 1
ATOM 810 O O . ASN A 1 109 ? -12.801 1.485 -1.614 1.00 93.50 109 ASN A O 1
ATOM 814 N N . ALA A 1 110 ? -12.897 3.110 -3.170 1.00 94.94 110 ALA A N 1
ATOM 815 C CA . ALA A 1 110 ? -11.605 2.867 -3.778 1.00 94.94 110 ALA A CA 1
ATOM 816 C C . ALA A 1 110 ? -10.959 4.185 -4.220 1.00 94.94 110 ALA A C 1
ATOM 818 O O . ALA A 1 110 ? -11.628 5.207 -4.390 1.00 94.94 110 ALA A O 1
ATOM 819 N N . GLY A 1 111 ? -9.648 4.170 -4.432 1.00 95.62 111 GLY A N 1
ATOM 820 C CA . GLY A 1 111 ? -8.925 5.351 -4.890 1.00 95.62 111 GLY A CA 1
ATOM 821 C C . GLY A 1 111 ? -7.449 5.084 -5.121 1.00 95.62 111 GLY A C 1
ATOM 822 O O . GLY A 1 111 ? -6.988 3.950 -5.029 1.00 95.62 111 GLY A O 1
ATOM 823 N N . THR A 1 112 ? -6.698 6.134 -5.437 1.00 95.25 112 THR A N 1
ATOM 824 C CA . THR A 1 112 ? -5.263 6.035 -5.725 1.00 95.25 112 THR A CA 1
ATOM 825 C C . THR A 1 112 ? -4.469 6.914 -4.769 1.00 95.25 112 THR A C 1
ATOM 827 O O . THR A 1 112 ? -4.829 8.059 -4.509 1.00 95.25 112 THR A O 1
ATOM 830 N N . ILE A 1 113 ? -3.374 6.364 -4.264 1.00 95.94 113 ILE A N 1
ATOM 831 C CA . ILE A 1 113 ? -2.377 7.006 -3.421 1.00 95.94 113 ILE A CA 1
ATOM 832 C C . ILE A 1 113 ? -1.151 7.259 -4.290 1.00 95.94 113 ILE A C 1
ATOM 834 O O . ILE A 1 113 ? -0.558 6.330 -4.846 1.00 95.94 113 ILE A O 1
ATOM 838 N N . ASN A 1 114 ? -0.774 8.526 -4.387 1.00 93.94 114 ASN A N 1
ATOM 839 C CA . ASN A 1 114 ? 0.467 8.954 -5.017 1.00 93.94 114 ASN A CA 1
ATOM 840 C C . ASN A 1 114 ? 1.566 9.117 -3.954 1.00 93.94 114 ASN A C 1
ATOM 842 O O . ASN A 1 114 ? 1.245 9.196 -2.765 1.00 93.94 114 ASN A O 1
ATOM 846 N N . PRO A 1 115 ? 2.846 9.194 -4.356 1.00 94.31 115 PRO A N 1
ATOM 847 C CA . PRO A 1 115 ? 3.932 9.522 -3.440 1.00 94.31 115 PRO A CA 1
ATOM 848 C C . PRO A 1 115 ? 3.653 10.796 -2.634 1.00 94.31 115 PRO A C 1
ATOM 850 O O . PRO A 1 115 ? 3.230 11.809 -3.190 1.00 94.31 115 PRO A O 1
ATOM 853 N N . GLY A 1 116 ? 3.906 10.737 -1.326 1.00 96.25 116 GLY A N 1
ATOM 854 C CA . GLY A 1 116 ? 3.594 11.794 -0.365 1.00 96.25 116 GLY A CA 1
ATOM 855 C C . GLY A 1 116 ? 2.546 11.388 0.673 1.00 96.25 116 GLY A C 1
ATOM 856 O O . GLY A 1 116 ? 2.223 10.211 0.844 1.00 96.25 116 GLY A O 1
ATOM 857 N N . SER A 1 117 ? 2.049 12.375 1.419 1.00 97.00 117 SER A N 1
ATOM 858 C CA . SER A 1 117 ? 1.012 12.167 2.434 1.00 97.00 117 SER A CA 1
ATOM 859 C C . SER A 1 117 ? -0.325 11.804 1.791 1.00 97.00 117 SER A C 1
ATOM 861 O O . SER A 1 117 ? -0.705 12.378 0.771 1.00 97.00 117 SER A O 1
ATOM 863 N N . PHE A 1 118 ? -1.074 10.906 2.423 1.00 96.31 118 PHE A N 1
ATOM 864 C CA . PHE A 1 118 ? -2.402 10.504 1.972 1.00 96.31 118 PHE A CA 1
ATOM 865 C C . PHE A 1 118 ? -3.409 10.456 3.120 1.00 96.31 118 PHE A C 1
ATOM 867 O O . PHE A 1 118 ? -3.053 10.326 4.294 1.00 96.31 118 PHE A O 1
ATOM 874 N N . SER A 1 119 ? -4.686 10.529 2.750 1.00 95.44 119 SER A N 1
ATOM 875 C CA . SER A 1 119 ? -5.829 10.324 3.633 1.00 95.44 119 SER A CA 1
ATOM 876 C C . SER A 1 119 ? -6.907 9.565 2.866 1.00 95.44 119 SER A C 1
ATOM 878 O O . SER A 1 119 ? -7.335 10.002 1.797 1.00 95.44 119 SER A O 1
ATOM 880 N N . ILE A 1 120 ? -7.305 8.411 3.388 1.00 94.62 120 ILE A N 1
ATOM 881 C CA . ILE A 1 120 ? -8.314 7.530 2.807 1.00 94.62 120 ILE A CA 1
ATOM 882 C C . ILE A 1 120 ? -9.585 7.668 3.649 1.00 94.62 120 ILE A C 1
ATOM 884 O O . ILE A 1 120 ? -9.568 7.264 4.816 1.00 94.62 120 ILE A O 1
ATOM 888 N N . PRO A 1 121 ? -10.679 8.226 3.108 1.00 92.88 121 PRO A N 1
ATOM 889 C CA . PRO A 1 121 ? -11.936 8.301 3.838 1.00 92.88 121 PRO A CA 1
ATOM 890 C C . PRO A 1 121 ? -12.472 6.893 4.110 1.00 92.88 121 PRO A C 1
ATOM 892 O O . PRO A 1 121 ? -12.402 6.016 3.245 1.00 92.88 121 PRO A O 1
ATOM 895 N N . LEU A 1 122 ? -12.999 6.681 5.315 1.00 91.19 122 LEU A N 1
ATOM 896 C CA . LEU A 1 122 ? -13.653 5.421 5.653 1.00 91.19 122 LEU A CA 1
ATOM 897 C C . LEU A 1 122 ? -14.9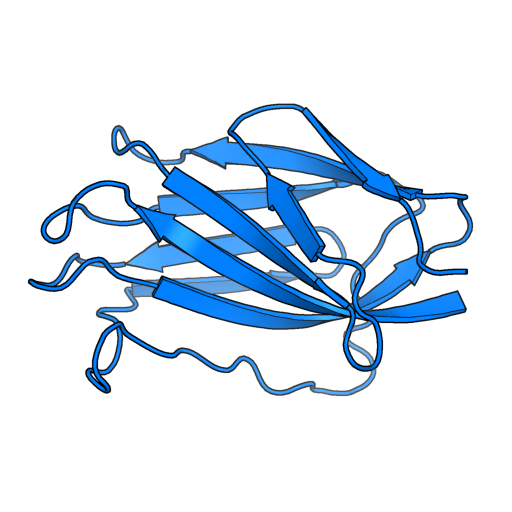76 5.276 4.888 1.00 91.19 122 LEU A C 1
ATOM 899 O O . LEU A 1 122 ? -15.639 6.285 4.634 1.00 91.19 122 LEU A O 1
ATOM 903 N N . PRO A 1 123 ? -15.360 4.048 4.499 1.00 89.25 123 PRO A N 1
ATOM 904 C CA . PRO A 1 123 ? -16.693 3.797 3.976 1.00 89.25 123 PRO A CA 1
ATOM 905 C C . PRO A 1 123 ? -17.756 4.104 5.041 1.00 89.25 123 PRO A C 1
ATOM 907 O O . PRO A 1 123 ? -17.499 3.946 6.236 1.00 89.25 123 PRO A O 1
ATOM 910 N N . ASN A 1 124 ? -18.925 4.560 4.585 1.00 77.25 124 ASN A N 1
ATOM 911 C CA . ASN A 1 124 ? -20.094 4.794 5.439 1.00 77.25 124 ASN A CA 1
ATOM 912 C C . ASN A 1 124 ? -20.804 3.487 5.795 1.00 77.25 124 ASN A C 1
ATOM 914 O O . ASN A 1 124 ? -20.792 2.562 4.948 1.00 77.25 124 ASN A O 1
#